Protein AF-A0A8S3ESJ5-F1 (afdb_monomer_lite)

Sequence (147 aa):
IVQEGLDVPTCSYVIRYEFVSDEIGTVQSRGRARAQNSSYYLITELDSTNHKREKNNKFREEEMDIAISKWQTIDKDQFQRAVEMKTKSLINEWEHALSLETQRKNTIQKIGKKDGSICCRKCNRELGELLWLKKRNTIYFINNAEF

Organism: NCBI:txid392030

Secondary structure (DSSP, 8-state):
--SSS-----BSEEEEES----HHHHHHHHTTB-STT-EEEEE--TTSHHHHHHHHHHHHHHHHHHHHHHHHHS-HHHHHHHHHHHHHHHHHHHHHHHHHHHHHHHHHHHHTTS--EEE-TTT--EEEEGGGEEEETTEEEE--TT-

pLDDT: mean 88.08, std 11.1, range [51.31, 98.12]

Foldseek 3Di:
DPQDDDDDPQDQEQEAEQDDDALVSVVSSVVSNRDVNRDYYYHDDPPDPRNVRVVVSVVVVVVVVVVVVVLVPDDPVVNVVVVVVVVVVVVVVVVVVVVVVVVVVVVVVVVLVDWDFDADPPPRDTPGTSVQWDDDDPDIDGNDPVD

Structure (mmCIF, N/CA/C/O backbone):
data_AF-A0A8S3ESJ5-F1
#
_entry.id   AF-A0A8S3ESJ5-F1
#
loop_
_atom_site.group_PDB
_atom_site.id
_atom_site.type_symbol
_atom_site.label_atom_id
_atom_site.label_alt_id
_atom_site.label_comp_id
_atom_site.label_asym_id
_atom_site.label_entity_id
_atom_site.label_seq_id
_atom_site.pdbx_PDB_ins_code
_atom_site.Cartn_x
_atom_site.Cartn_y
_atom_site.Cartn_z
_atom_site.occupancy
_atom_site.B_iso_or_equiv
_atom_site.auth_seq_id
_atom_site.auth_comp_id
_atom_site.auth_asym_id
_atom_site.auth_atom_id
_atom_site.pdbx_PDB_model_num
ATOM 1 N N . ILE A 1 1 ? -9.756 11.489 -9.746 1.00 55.00 1 ILE A N 1
ATOM 2 C CA . ILE A 1 1 ? -8.817 11.052 -8.685 1.00 55.00 1 ILE A CA 1
ATOM 3 C C . ILE A 1 1 ? -9.042 11.958 -7.483 1.00 55.00 1 ILE A C 1
ATOM 5 O O . ILE A 1 1 ? -8.806 13.150 -7.604 1.00 55.00 1 ILE A O 1
ATOM 9 N N . VAL A 1 2 ? -9.576 11.409 -6.387 1.00 60.97 2 VAL A N 1
ATOM 10 C CA . VAL A 1 2 ? -9.801 12.089 -5.090 1.00 60.97 2 VAL A CA 1
ATOM 11 C C . VAL A 1 2 ? -9.537 11.060 -3.978 1.00 60.97 2 VAL A C 1
ATOM 13 O O . VAL A 1 2 ? -10.396 10.768 -3.157 1.00 60.97 2 VAL A O 1
ATOM 16 N N . GLN A 1 3 ? -8.388 10.379 -4.027 1.00 51.31 3 GLN A N 1
ATOM 17 C CA . GLN A 1 3 ? -8.060 9.318 -3.060 1.00 51.31 3 GLN A CA 1
ATOM 18 C C . GLN A 1 3 ? -7.203 9.855 -1.917 1.00 51.31 3 GLN A C 1
ATOM 20 O O . GLN A 1 3 ? -7.548 9.639 -0.761 1.00 51.31 3 GLN A O 1
ATOM 25 N N . GLU A 1 4 ? -6.241 10.733 -2.202 1.00 56.88 4 GLU A N 1
ATOM 26 C CA . GLU A 1 4 ? -5.380 11.369 -1.198 1.00 56.88 4 GLU A CA 1
ATOM 27 C C . GLU A 1 4 ? -5.213 12.869 -1.483 1.00 56.88 4 GLU A C 1
ATOM 29 O O . GLU A 1 4 ? -5.353 13.308 -2.624 1.00 56.88 4 GLU A O 1
ATOM 34 N N . GLY A 1 5 ? -4.982 13.669 -0.438 1.00 58.09 5 GLY A N 1
ATOM 35 C CA . GLY A 1 5 ? -4.458 15.042 -0.537 1.00 58.09 5 GLY A CA 1
ATOM 36 C C . GLY A 1 5 ? -5.357 16.142 -1.122 1.00 58.09 5 GLY A C 1
ATOM 37 O O . GLY A 1 5 ? -5.050 17.311 -0.927 1.00 58.09 5 GLY A O 1
ATOM 38 N N . LEU A 1 6 ? -6.462 15.821 -1.804 1.00 64.38 6 LEU A N 1
ATOM 39 C CA . LEU A 1 6 ? -7.411 16.843 -2.260 1.00 64.38 6 LEU A CA 1
ATOM 40 C C . LEU A 1 6 ? -8.313 17.276 -1.098 1.00 64.38 6 LEU A C 1
ATOM 42 O O . LEU A 1 6 ? -9.053 16.441 -0.561 1.00 64.38 6 LEU A O 1
ATOM 46 N N . ASP A 1 7 ? -8.237 18.556 -0.730 1.00 61.56 7 ASP A N 1
ATOM 47 C CA . ASP A 1 7 ? -9.116 19.173 0.260 1.00 61.56 7 ASP A CA 1
ATOM 48 C C . ASP A 1 7 ? -10.519 19.311 -0.332 1.00 61.56 7 ASP A C 1
ATOM 50 O O . ASP A 1 7 ? -10.757 20.065 -1.277 1.00 61.56 7 ASP A O 1
ATOM 54 N N . VAL A 1 8 ? -11.436 18.496 0.176 1.00 65.31 8 VAL A N 1
ATOM 55 C CA . VAL A 1 8 ? -12.848 18.547 -0.187 1.00 65.31 8 VAL A CA 1
ATOM 56 C C . VAL A 1 8 ? -13.577 19.067 1.049 1.00 65.31 8 VAL A C 1
ATOM 58 O O . VAL A 1 8 ? -13.363 18.504 2.130 1.00 65.31 8 VAL A O 1
ATOM 61 N N . PRO A 1 9 ? -14.434 20.099 0.918 1.00 67.88 9 PRO A N 1
ATOM 62 C CA . PRO A 1 9 ? -15.293 20.559 2.005 1.00 67.88 9 PRO A CA 1
ATOM 63 C C . PRO A 1 9 ? -16.018 19.385 2.670 1.00 67.88 9 PRO A C 1
ATOM 65 O O . PRO A 1 9 ? -16.242 18.354 2.033 1.00 67.88 9 PRO A O 1
ATOM 68 N N . THR A 1 10 ? -16.379 19.531 3.946 1.00 72.50 10 THR A N 1
ATOM 69 C CA . THR A 1 10 ? -16.979 18.472 4.776 1.00 72.50 10 THR A CA 1
ATOM 70 C C . THR A 1 10 ? -18.065 17.690 4.025 1.00 72.50 10 THR A C 1
ATOM 72 O O . THR A 1 10 ? -19.196 18.142 3.857 1.00 72.50 10 THR A O 1
ATOM 75 N N . CYS A 1 11 ? -17.725 16.487 3.550 1.00 84.06 11 CYS A N 1
ATOM 76 C CA . CYS A 1 11 ? -18.672 15.669 2.802 1.00 84.06 11 CYS A CA 1
ATOM 77 C C . CYS A 1 11 ? -19.630 14.979 3.771 1.00 84.06 11 CYS A C 1
ATOM 79 O O . CYS A 1 11 ? -19.223 14.489 4.827 1.00 84.06 11 CYS A O 1
ATOM 81 N N . SER A 1 12 ? -20.903 14.914 3.383 1.00 87.44 12 SER A N 1
ATOM 82 C CA . SER A 1 12 ? -21.924 14.139 4.101 1.00 87.44 12 SER A CA 1
ATOM 83 C C . SER A 1 12 ? -22.011 12.695 3.608 1.00 87.44 12 SER A C 1
ATOM 85 O O . SER A 1 12 ? -22.472 11.829 4.338 1.00 87.44 12 SER A O 1
ATOM 87 N N . TYR A 1 13 ? -21.537 12.410 2.394 1.00 89.50 13 TYR A N 1
ATOM 88 C CA . TYR A 1 13 ? -21.618 11.080 1.799 1.00 89.50 13 TYR A CA 1
ATOM 89 C C . TYR A 1 13 ? -20.334 10.741 1.057 1.00 89.50 13 TYR A C 1
ATOM 91 O O . TYR A 1 13 ? -19.830 11.543 0.272 1.00 89.50 13 TYR A O 1
ATOM 99 N N . VAL A 1 14 ? -19.839 9.528 1.273 1.00 90.75 14 VAL A N 1
ATOM 100 C CA . VAL A 1 14 ? -18.786 8.916 0.464 1.00 90.75 14 VAL A CA 1
ATOM 101 C C . VAL A 1 14 ? -19.323 7.591 -0.050 1.00 90.75 14 VAL A C 1
ATOM 103 O O . VAL A 1 14 ? -19.696 6.727 0.737 1.00 90.75 14 VAL A O 1
ATOM 106 N N . ILE A 1 15 ? -19.373 7.430 -1.371 1.00 92.88 15 ILE A N 1
ATOM 107 C CA . ILE A 1 15 ? -19.857 6.209 -2.020 1.00 92.88 15 ILE A CA 1
ATOM 108 C C . ILE A 1 15 ? -18.739 5.667 -2.906 1.00 92.88 15 ILE A C 1
ATOM 110 O O . ILE A 1 15 ? -18.273 6.350 -3.818 1.00 92.88 15 ILE A O 1
ATOM 114 N N . ARG A 1 16 ? -18.308 4.433 -2.644 1.00 93.00 16 ARG A N 1
ATOM 115 C CA . ARG A 1 16 ? -17.393 3.670 -3.500 1.00 93.00 16 ARG A CA 1
ATOM 116 C C . ARG A 1 16 ? -18.204 2.662 -4.302 1.00 93.00 16 ARG A C 1
ATOM 118 O O . ARG A 1 16 ? -19.001 1.931 -3.724 1.00 93.00 16 ARG A O 1
ATOM 125 N N . TYR A 1 17 ? -17.983 2.603 -5.609 1.00 94.62 17 TYR A N 1
ATOM 126 C CA . TYR A 1 17 ? -18.654 1.662 -6.505 1.00 94.62 17 TYR A CA 1
ATOM 127 C C . TYR A 1 17 ? -17.627 0.707 -7.113 1.00 94.62 17 TYR A C 1
ATOM 129 O O . TYR A 1 17 ? -16.716 1.164 -7.801 1.00 94.62 17 TYR A O 1
ATOM 137 N N . GLU A 1 18 ? -17.739 -0.587 -6.805 1.00 94.19 18 GLU A N 1
ATOM 138 C CA . GLU A 1 18 ? -16.859 -1.667 -7.289 1.00 94.19 18 GLU A CA 1
ATOM 139 C C . GLU A 1 18 ? -15.349 -1.386 -7.183 1.00 94.19 18 GLU A C 1
ATOM 141 O O . GLU A 1 18 ? -14.533 -1.867 -7.972 1.00 94.19 18 GLU A O 1
ATOM 146 N N . PHE A 1 19 ? -14.950 -0.602 -6.181 1.00 92.75 19 PHE A N 1
ATOM 147 C CA . PHE A 1 19 ? -13.563 -0.201 -6.001 1.00 92.75 19 PHE A CA 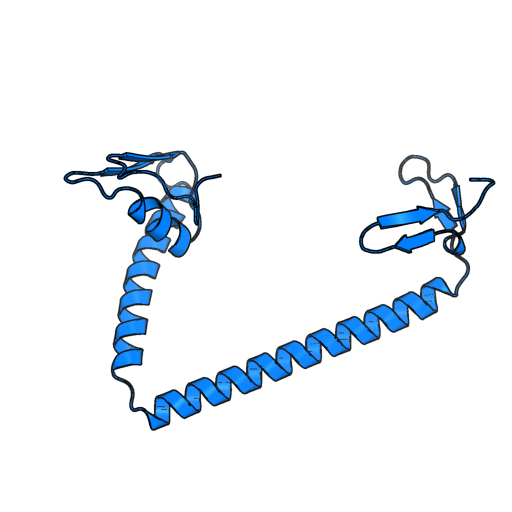1
ATOM 148 C C . PHE A 1 19 ? -13.126 -0.341 -4.549 1.00 92.75 19 PHE A C 1
ATOM 150 O O . PHE A 1 19 ? -13.546 0.439 -3.688 1.00 92.75 19 PHE A O 1
ATOM 157 N N . VAL A 1 20 ? -12.211 -1.283 -4.306 1.00 93.94 20 VAL A N 1
ATOM 158 C CA . VAL A 1 20 ? -11.574 -1.501 -3.005 1.00 93.94 20 VAL A CA 1
ATOM 159 C C . VAL A 1 20 ? -10.048 -1.511 -3.147 1.00 93.94 20 VAL A C 1
ATOM 161 O O . VAL A 1 20 ? -9.467 -2.309 -3.882 1.00 93.94 20 VAL A O 1
ATOM 164 N N . SER A 1 21 ? -9.406 -0.590 -2.434 1.00 92.12 21 SER A N 1
ATOM 165 C CA . SER A 1 21 ? -7.955 -0.417 -2.309 1.00 92.12 21 SER A CA 1
ATOM 166 C C . SER A 1 21 ? -7.417 -1.273 -1.150 1.00 92.12 21 SER A C 1
ATOM 168 O O . SER A 1 21 ? -7.970 -2.322 -0.830 1.00 92.12 21 SER A O 1
ATOM 170 N N . ASP A 1 22 ? -6.332 -0.863 -0.510 1.00 94.56 22 ASP A N 1
ATOM 171 C CA . ASP A 1 22 ? -5.904 -1.374 0.796 1.00 94.56 22 ASP A CA 1
ATOM 172 C C . ASP A 1 22 ? -6.671 -0.720 1.968 1.00 94.56 22 ASP A C 1
ATOM 174 O O . ASP A 1 22 ? -7.585 0.100 1.775 1.00 94.56 22 ASP A O 1
ATOM 178 N N . GLU A 1 23 ? -6.318 -1.124 3.189 1.00 94.38 23 GLU A N 1
ATOM 179 C CA . GLU A 1 23 ? -6.848 -0.586 4.441 1.00 94.38 23 GLU A CA 1
ATOM 180 C C . GLU A 1 23 ? -6.597 0.920 4.585 1.00 94.38 23 GLU A C 1
ATOM 182 O O . GLU A 1 23 ? -7.514 1.652 4.959 1.00 94.38 23 GLU A O 1
ATOM 187 N N . ILE A 1 24 ? -5.427 1.412 4.161 1.00 93.56 24 ILE A N 1
ATOM 188 C CA . ILE A 1 24 ? -5.083 2.840 4.198 1.00 93.56 24 ILE A CA 1
ATOM 189 C C . ILE A 1 24 ? -6.051 3.637 3.323 1.00 93.56 24 ILE A C 1
ATOM 191 O O . ILE A 1 24 ? -6.705 4.565 3.800 1.00 93.56 24 ILE A O 1
ATOM 195 N N . GLY A 1 25 ? -6.220 3.248 2.058 1.00 91.06 25 GLY A N 1
ATOM 196 C CA . GLY A 1 25 ? -7.135 3.929 1.145 1.00 91.06 25 GLY A CA 1
ATOM 197 C C . GLY A 1 25 ? -8.598 3.848 1.596 1.00 91.06 25 GLY A C 1
ATOM 198 O O . GLY A 1 25 ? -9.390 4.748 1.302 1.00 91.06 25 GLY A O 1
ATOM 199 N N . THR A 1 26 ? -8.960 2.811 2.354 1.00 90.75 26 THR A N 1
ATOM 200 C CA . THR A 1 26 ? -10.293 2.654 2.957 1.00 90.75 26 THR A CA 1
ATOM 201 C C . THR A 1 26 ? -10.513 3.663 4.084 1.00 90.75 26 THR A C 1
ATOM 203 O O . THR A 1 26 ? -11.497 4.409 4.044 1.00 90.75 26 THR A O 1
ATOM 206 N N . VAL A 1 27 ? -9.563 3.775 5.018 1.00 91.00 27 VAL A N 1
ATOM 207 C CA . VAL A 1 27 ? -9.581 4.776 6.099 1.00 91.00 27 VAL A CA 1
ATOM 208 C C . VAL A 1 27 ? -9.587 6.197 5.532 1.00 91.00 27 VAL A C 1
ATOM 210 O O . VAL A 1 27 ? -10.417 7.012 5.931 1.00 91.00 27 VAL A O 1
ATOM 213 N N . GLN A 1 28 ? -8.730 6.491 4.549 1.00 88.94 28 GLN A N 1
ATOM 214 C CA . GLN A 1 28 ? -8.653 7.813 3.915 1.00 88.94 28 GLN A CA 1
ATOM 215 C C . GLN A 1 28 ? -9.951 8.190 3.196 1.00 88.94 28 GLN A C 1
ATOM 217 O O . GLN A 1 28 ? -10.436 9.313 3.335 1.00 88.94 28 GLN A O 1
ATOM 222 N N . SER A 1 29 ? -10.552 7.249 2.459 1.00 88.56 29 SER A N 1
ATOM 223 C CA . SER A 1 29 ? -11.835 7.476 1.783 1.00 88.56 29 SER A CA 1
ATOM 224 C C . SER A 1 29 ? -12.940 7.775 2.793 1.00 88.56 29 SER A C 1
ATOM 226 O O . SER A 1 29 ? -13.684 8.741 2.624 1.00 88.56 29 SER A O 1
ATOM 228 N N . ARG A 1 30 ? -13.017 6.993 3.875 1.00 89.06 30 ARG A N 1
ATOM 229 C CA . ARG A 1 30 ? -13.974 7.212 4.964 1.00 89.06 30 ARG A CA 1
ATOM 230 C C . ARG A 1 30 ? -13.738 8.550 5.668 1.00 89.06 30 ARG A C 1
ATOM 232 O O . ARG A 1 30 ? -14.695 9.271 5.919 1.00 89.06 30 ARG A O 1
ATOM 239 N N . GLY A 1 31 ? -12.483 8.946 5.874 1.00 88.19 31 GLY A N 1
ATOM 240 C CA . GLY A 1 31 ? -12.088 10.222 6.482 1.00 88.19 31 GLY A CA 1
ATOM 241 C C . GLY A 1 31 ? -12.463 11.480 5.687 1.00 88.19 31 GLY A C 1
ATOM 242 O O . GLY A 1 31 ? -12.252 12.590 6.181 1.00 88.19 31 GLY A O 1
ATOM 243 N N . ARG A 1 32 ? -13.023 11.345 4.475 1.00 85.00 32 ARG A N 1
ATOM 244 C CA . ARG A 1 32 ?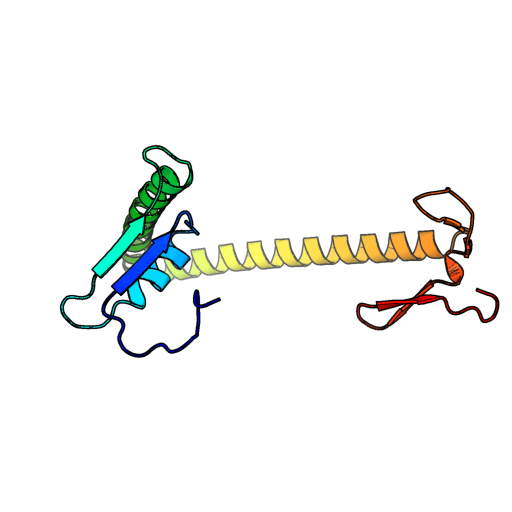 -13.626 12.455 3.712 1.00 85.00 32 ARG A CA 1
ATOM 245 C C . ARG A 1 32 ? -15.054 12.769 4.167 1.00 85.00 32 ARG A C 1
ATOM 247 O O . ARG A 1 32 ? -15.478 13.920 4.075 1.00 85.00 32 ARG A O 1
ATOM 254 N N . ALA A 1 33 ? -15.773 11.777 4.694 1.00 86.69 33 ALA A N 1
ATOM 255 C CA . ALA A 1 33 ? -17.087 11.937 5.309 1.00 86.69 33 ALA A CA 1
ATOM 256 C C . ALA A 1 33 ? -16.922 12.574 6.705 1.00 86.69 33 ALA A C 1
ATOM 258 O O . ALA A 1 33 ? -16.815 11.877 7.708 1.00 86.69 33 ALA A O 1
ATOM 259 N N . ARG A 1 34 ? -16.796 13.908 6.761 1.00 83.94 34 ARG A N 1
ATOM 260 C CA . ARG A 1 34 ? -16.516 14.665 8.004 1.00 83.94 34 ARG A CA 1
ATOM 261 C C . ARG A 1 34 ? -17.709 15.453 8.534 1.00 83.94 34 ARG A C 1
ATOM 263 O O . ARG A 1 34 ? -17.642 15.964 9.648 1.00 83.94 34 ARG A O 1
ATOM 270 N N . ALA A 1 35 ? -18.771 15.612 7.742 1.00 87.06 35 ALA A N 1
ATOM 271 C CA . ALA A 1 35 ? -19.967 16.299 8.217 1.00 87.06 35 ALA A CA 1
ATOM 272 C C . ALA A 1 35 ? -20.644 15.492 9.341 1.00 87.06 35 ALA A C 1
ATOM 274 O O . ALA A 1 35 ? -20.525 14.264 9.404 1.00 87.06 35 ALA A O 1
ATOM 275 N N . GLN A 1 36 ? -21.370 16.177 10.226 1.00 86.12 36 GLN A N 1
ATOM 276 C CA . GLN A 1 36 ? -22.204 15.506 11.222 1.00 86.12 36 GLN A CA 1
ATOM 277 C C . GLN A 1 36 ? -23.238 14.623 10.507 1.00 86.12 36 GLN A C 1
ATOM 279 O O . GLN A 1 36 ? -23.813 15.037 9.503 1.00 86.12 36 GLN A O 1
ATOM 284 N N . ASN A 1 37 ? -23.460 13.407 11.016 1.00 87.38 37 ASN A N 1
ATOM 285 C CA . ASN A 1 37 ? -24.318 12.389 10.391 1.00 87.38 37 ASN A CA 1
ATOM 286 C C . ASN A 1 37 ? -23.880 11.983 8.973 1.00 87.38 37 ASN A C 1
ATOM 288 O O . ASN A 1 37 ? -24.702 11.569 8.154 1.00 87.38 37 ASN A O 1
ATOM 292 N N . SER A 1 38 ? -22.587 12.102 8.669 1.00 90.88 38 SER A N 1
ATOM 293 C CA . SER A 1 38 ? -22.063 11.632 7.396 1.00 90.88 38 SER A CA 1
ATOM 294 C C . SER A 1 38 ? -22.070 10.104 7.294 1.00 90.88 38 SER A C 1
ATOM 296 O O . SER A 1 38 ? -22.048 9.387 8.294 1.00 90.88 38 SER A O 1
ATOM 298 N N . SER A 1 39 ? -22.139 9.598 6.064 1.00 92.12 39 SER A N 1
ATOM 299 C CA . SER A 1 39 ? -22.232 8.168 5.770 1.00 92.12 39 SER A CA 1
ATOM 300 C C . SER A 1 39 ? -21.194 7.732 4.738 1.00 92.12 39 SER A C 1
ATOM 302 O O . SER A 1 39 ? -20.864 8.464 3.802 1.00 92.12 39 SER A O 1
ATOM 304 N N . TYR A 1 40 ? -20.699 6.506 4.897 1.00 92.38 40 TYR A N 1
ATOM 305 C CA . TYR A 1 40 ? -19.756 5.858 3.989 1.00 92.38 40 TYR A CA 1
ATOM 306 C C . TYR A 1 40 ? -20.363 4.549 3.482 1.00 92.38 40 TYR A C 1
ATOM 308 O O . TYR A 1 40 ? -20.740 3.687 4.277 1.00 92.38 40 TYR A O 1
ATOM 316 N N . TYR A 1 41 ? -20.439 4.400 2.162 1.00 94.25 41 TYR A N 1
ATOM 317 C CA . TYR A 1 41 ? -21.026 3.242 1.499 1.00 94.25 41 TYR A CA 1
ATOM 318 C C . TYR A 1 41 ? -20.041 2.618 0.514 1.00 94.25 41 TYR A C 1
ATOM 320 O O . TYR A 1 41 ? -19.379 3.314 -0.259 1.00 94.25 41 TYR A O 1
ATOM 328 N N . LEU A 1 42 ? -20.008 1.289 0.500 1.00 95.12 42 LEU A N 1
ATOM 329 C CA . LEU A 1 42 ? -19.424 0.496 -0.571 1.00 95.12 42 LEU A CA 1
ATOM 330 C C . LEU A 1 42 ? -20.558 -0.245 -1.275 1.00 95.12 42 LEU A C 1
ATOM 332 O O . LEU A 1 42 ? -21.262 -1.038 -0.656 1.00 95.12 42 LEU A O 1
ATOM 336 N N . ILE A 1 43 ? -20.710 0.009 -2.568 1.00 97.00 43 ILE A N 1
ATOM 337 C CA . ILE A 1 43 ? -21.603 -0.730 -3.451 1.00 97.00 43 ILE A CA 1
ATOM 338 C C . ILE A 1 43 ? -20.732 -1.725 -4.209 1.00 97.00 43 ILE A C 1
ATOM 340 O O . ILE A 1 43 ? -19.885 -1.329 -5.013 1.00 97.00 43 ILE A O 1
ATOM 344 N N . THR A 1 44 ? -20.906 -3.008 -3.910 1.00 96.81 44 THR A N 1
ATOM 345 C CA . THR A 1 44 ? -20.225 -4.101 -4.603 1.00 96.81 44 THR A CA 1
ATOM 346 C C . THR A 1 44 ? -21.075 -5.366 -4.582 1.00 96.81 44 THR A C 1
ATOM 348 O O . THR A 1 44 ? -21.934 -5.523 -3.710 1.00 96.81 44 THR A O 1
ATOM 351 N N . GLU A 1 45 ? -20.835 -6.267 -5.527 1.00 97.50 45 GLU A N 1
ATOM 352 C CA . GLU A 1 45 ? -21.433 -7.595 -5.552 1.00 97.50 45 GLU A CA 1
ATOM 353 C C . GLU A 1 45 ? -21.060 -8.413 -4.301 1.00 97.50 45 GLU A C 1
ATOM 355 O O . GLU A 1 45 ? -19.918 -8.402 -3.824 1.00 97.50 45 GLU A O 1
ATOM 360 N N . LEU A 1 46 ? -22.045 -9.142 -3.768 1.00 96.06 46 LEU A N 1
ATOM 361 C CA . LEU A 1 46 ? -21.852 -10.037 -2.633 1.00 96.06 46 LEU A CA 1
ATOM 362 C C . LEU A 1 46 ? -20.836 -11.136 -2.991 1.00 96.06 46 LEU A C 1
ATOM 364 O O . LEU A 1 46 ? -20.795 -11.646 -4.100 1.00 96.06 46 LEU A O 1
ATOM 368 N N . ASP A 1 47 ? -19.984 -11.481 -2.031 1.00 96.25 47 ASP A N 1
ATOM 369 C CA . ASP A 1 47 ? -18.867 -12.439 -2.152 1.00 96.25 47 ASP A CA 1
ATOM 370 C C . ASP A 1 47 ? -17.837 -12.209 -3.273 1.00 96.25 47 ASP A C 1
ATOM 372 O O . ASP A 1 47 ? -16.924 -13.031 -3.459 1.00 96.25 47 ASP A O 1
ATOM 376 N N . SER A 1 48 ? -17.892 -11.046 -3.924 1.00 97.00 48 SER A N 1
ATOM 377 C CA . SER A 1 48 ? -16.876 -10.590 -4.865 1.00 97.00 48 SER A CA 1
ATOM 378 C C . SER A 1 48 ? -15.502 -10.424 -4.205 1.00 97.00 48 SER A C 1
ATOM 380 O O . SER A 1 48 ? -15.345 -10.357 -2.976 1.00 97.00 48 SER A O 1
ATOM 382 N N . THR A 1 49 ? -14.470 -10.309 -5.041 1.00 96.69 49 THR A N 1
ATOM 383 C CA . THR A 1 49 ? -13.111 -9.972 -4.595 1.00 96.69 49 THR A CA 1
ATOM 384 C C . THR A 1 49 ? -13.095 -8.667 -3.800 1.00 96.69 49 THR A C 1
ATOM 386 O O . THR A 1 49 ? -12.434 -8.591 -2.767 1.00 96.69 49 THR A O 1
ATOM 389 N N . ASN A 1 50 ? -13.857 -7.664 -4.240 1.00 96.75 50 ASN A N 1
ATOM 390 C CA . ASN A 1 50 ? -13.971 -6.367 -3.578 1.00 96.75 50 ASN A CA 1
ATOM 391 C C . ASN A 1 50 ? -14.648 -6.488 -2.207 1.00 96.75 50 ASN A C 1
ATOM 393 O O . ASN A 1 50 ? -14.127 -5.967 -1.223 1.00 96.75 50 ASN A O 1
ATOM 397 N N . HIS A 1 51 ? -15.746 -7.239 -2.107 1.00 96.12 51 HIS A N 1
ATOM 398 C CA . HIS A 1 51 ? -16.420 -7.490 -0.833 1.00 96.12 51 HIS A CA 1
ATOM 399 C C . HIS A 1 51 ? -15.497 -8.173 0.189 1.00 96.12 51 HIS A C 1
ATOM 401 O O . HIS A 1 51 ? -15.390 -7.729 1.335 1.00 96.12 51 HIS A O 1
ATOM 407 N N . LYS A 1 52 ? -14.782 -9.226 -0.229 1.00 97.25 52 LYS A N 1
ATOM 408 C CA . LYS A 1 52 ? -13.805 -9.928 0.622 1.00 97.25 52 LYS A CA 1
ATOM 409 C C . LYS A 1 52 ? -12.647 -9.015 1.019 1.00 97.25 52 LYS A C 1
ATOM 411 O O . LYS A 1 52 ? -12.209 -9.036 2.167 1.00 97.25 52 LYS A O 1
ATOM 416 N N . ARG A 1 53 ? -12.173 -8.185 0.089 1.00 97.00 53 ARG A N 1
ATOM 417 C CA . ARG A 1 53 ? -11.095 -7.228 0.338 1.00 97.00 53 ARG A CA 1
ATOM 418 C C . ARG A 1 53 ? -11.502 -6.157 1.347 1.00 97.00 53 ARG A C 1
ATOM 420 O O . ARG A 1 53 ? -10.723 -5.898 2.250 1.00 97.00 53 ARG A O 1
ATOM 427 N N . GLU A 1 54 ? -12.714 -5.606 1.270 1.00 96.12 54 GLU A N 1
ATOM 428 C CA . GLU A 1 54 ? -13.188 -4.611 2.248 1.00 96.12 54 GLU A CA 1
ATOM 429 C C . GLU A 1 54 ? -13.314 -5.221 3.650 1.00 96.12 54 GLU A C 1
ATOM 431 O O . GLU A 1 54 ? -12.931 -4.593 4.635 1.00 96.12 54 GLU A O 1
ATOM 436 N N . LYS A 1 55 ? -13.787 -6.472 3.753 1.00 95.94 55 LYS A N 1
ATOM 437 C CA . LYS A 1 55 ? -13.794 -7.210 5.028 1.00 95.94 55 LYS A CA 1
ATOM 438 C C . LYS A 1 55 ? -12.383 -7.374 5.595 1.00 95.94 55 LYS A C 1
ATOM 440 O O . LYS A 1 55 ? -12.158 -7.075 6.763 1.00 95.94 55 LYS A O 1
ATOM 445 N N . ASN A 1 56 ? -11.430 -7.788 4.761 1.00 97.38 56 ASN A N 1
ATOM 446 C CA . ASN A 1 56 ? -10.035 -7.936 5.175 1.00 97.38 56 ASN A CA 1
ATOM 447 C C . ASN A 1 56 ? -9.397 -6.595 5.557 1.00 97.38 56 ASN A C 1
ATOM 449 O O . ASN A 1 56 ? -8.616 -6.546 6.499 1.00 97.38 56 ASN A O 1
ATOM 453 N N . ASN A 1 57 ? -9.733 -5.512 4.857 1.00 96.81 57 ASN A N 1
ATOM 454 C CA . ASN A 1 57 ? -9.234 -4.175 5.164 1.00 96.81 57 ASN A CA 1
ATOM 455 C C . ASN A 1 57 ? -9.697 -3.709 6.551 1.00 96.81 57 ASN A C 1
ATOM 457 O O . ASN A 1 57 ? -8.884 -3.178 7.296 1.00 96.81 57 ASN A O 1
ATOM 461 N N . LYS A 1 58 ? -10.959 -3.961 6.926 1.00 94.56 58 LYS A N 1
ATOM 462 C CA . LYS A 1 58 ? -11.461 -3.663 8.281 1.00 94.56 58 LYS A CA 1
ATOM 463 C C . LYS A 1 58 ? -10.705 -4.440 9.358 1.00 94.56 58 LYS A C 1
ATOM 465 O O . LYS A 1 58 ? -10.288 -3.856 10.344 1.00 94.56 58 LYS A O 1
ATOM 470 N N . PHE A 1 59 ? -10.459 -5.730 9.129 1.00 96.88 59 PHE A N 1
ATOM 471 C CA . PHE A 1 59 ? -9.657 -6.537 10.052 1.00 96.88 59 PHE A CA 1
ATOM 472 C C . PHE A 1 59 ? -8.214 -6.017 10.179 1.00 96.88 59 PHE A C 1
ATOM 474 O O . PHE A 1 59 ? -7.664 -5.940 11.270 1.00 96.88 59 PHE A O 1
ATOM 481 N N . ARG A 1 60 ? -7.592 -5.614 9.065 1.00 97.12 60 ARG A N 1
ATOM 482 C CA . ARG A 1 60 ? -6.243 -5.025 9.074 1.00 97.12 60 ARG A CA 1
ATOM 483 C C . ARG A 1 60 ? -6.186 -3.674 9.775 1.00 97.12 60 ARG A C 1
ATOM 485 O O . ARG A 1 60 ? -5.165 -3.369 10.376 1.00 97.12 60 ARG A O 1
ATOM 492 N N . GLU A 1 61 ? -7.251 -2.882 9.685 1.00 95.75 61 GLU A N 1
ATOM 493 C CA . GLU A 1 61 ? -7.385 -1.628 10.427 1.00 95.75 61 GLU A CA 1
ATOM 494 C C . GLU A 1 61 ? -7.345 -1.890 11.943 1.00 95.75 61 GLU A C 1
ATOM 496 O O . GLU A 1 61 ? -6.544 -1.281 12.645 1.00 95.75 61 GLU A O 1
ATOM 501 N N . GLU A 1 62 ? -8.108 -2.873 12.429 1.00 95.75 62 GLU A N 1
ATOM 502 C CA . GLU A 1 62 ? -8.103 -3.278 13.844 1.00 95.75 62 GLU A CA 1
ATOM 503 C C . GLU A 1 62 ? -6.728 -3.812 14.292 1.00 95.75 62 GLU A C 1
ATOM 505 O O . GLU A 1 62 ? -6.199 -3.416 15.333 1.00 95.75 62 GLU A O 1
ATOM 510 N N . GLU A 1 63 ? -6.101 -4.675 13.487 1.00 97.31 63 GLU A N 1
ATOM 511 C CA . GLU A 1 63 ? -4.758 -5.197 13.771 1.00 97.31 63 GLU A CA 1
ATOM 512 C C . GLU A 1 63 ? -3.690 -4.092 13.777 1.00 97.31 63 GLU A C 1
ATOM 514 O O . GLU A 1 63 ? -2.737 -4.156 14.559 1.00 97.31 63 GLU A O 1
ATOM 519 N N . MET A 1 64 ? -3.842 -3.065 12.934 1.00 95.88 64 MET A N 1
ATOM 520 C CA . MET A 1 64 ? -2.958 -1.900 12.915 1.00 95.88 64 MET A CA 1
ATOM 521 C C . MET A 1 64 ? -3.045 -1.129 14.237 1.00 95.88 64 MET A C 1
ATOM 523 O O . MET A 1 64 ? -2.004 -0.823 14.822 1.00 95.88 64 MET A O 1
ATOM 527 N N . ASP A 1 65 ? -4.252 -0.879 14.748 1.00 95.69 65 ASP A N 1
ATOM 528 C CA . ASP A 1 65 ? -4.456 -0.203 16.035 1.00 95.69 65 ASP A CA 1
ATOM 529 C C . ASP A 1 65 ? -3.867 -1.008 17.204 1.00 95.69 65 ASP A C 1
ATOM 531 O O . ASP A 1 65 ? -3.189 -0.460 18.084 1.00 95.69 65 ASP A O 1
ATOM 535 N N . ILE A 1 66 ? -4.048 -2.333 17.188 1.00 96.88 66 ILE A N 1
ATOM 536 C CA . ILE A 1 66 ? -3.435 -3.247 18.161 1.00 96.88 66 ILE A CA 1
ATOM 537 C C . ILE A 1 66 ? -1.907 -3.186 18.073 1.00 96.88 66 ILE A C 1
ATOM 539 O O . ILE A 1 66 ? -1.227 -3.125 19.102 1.00 96.88 66 ILE A O 1
ATOM 543 N N . ALA A 1 67 ? -1.343 -3.216 16.864 1.00 95.88 67 ALA A N 1
ATOM 544 C CA . ALA A 1 67 ? 0.097 -3.152 16.665 1.00 95.88 67 ALA A CA 1
ATOM 545 C C . ALA A 1 67 ? 0.667 -1.829 17.193 1.00 95.88 67 ALA A C 1
ATOM 547 O O . ALA A 1 67 ? 1.626 -1.857 17.965 1.00 95.88 67 ALA A O 1
ATOM 548 N N . ILE A 1 68 ? 0.057 -0.691 16.849 1.00 95.56 68 ILE A N 1
ATOM 549 C CA . ILE A 1 68 ? 0.474 0.632 17.339 1.00 95.56 68 ILE A CA 1
ATOM 550 C C . ILE A 1 68 ? 0.436 0.666 18.867 1.00 95.56 68 ILE A C 1
ATOM 552 O O . ILE A 1 68 ? 1.423 1.057 19.491 1.00 95.56 68 ILE A O 1
ATOM 556 N N . SER A 1 69 ? -0.651 0.181 19.469 1.00 96.19 69 SER A N 1
ATOM 557 C CA . SER A 1 69 ? -0.806 0.148 20.926 1.00 96.19 69 SER A CA 1
ATOM 558 C C . SER A 1 69 ? 0.295 -0.682 21.591 1.00 96.19 69 SER A C 1
ATOM 560 O O . SER A 1 69 ? 0.920 -0.236 22.550 1.00 96.19 69 SER A O 1
ATOM 562 N N . LYS A 1 70 ? 0.612 -1.864 21.047 1.00 95.19 70 LYS A N 1
ATOM 563 C CA . LYS A 1 70 ? 1.721 -2.698 21.540 1.00 95.19 70 LYS A CA 1
ATOM 564 C C . LYS A 1 70 ? 3.056 -1.961 21.458 1.00 95.19 70 LYS A C 1
ATOM 566 O O . LYS A 1 70 ? 3.799 -1.934 22.438 1.00 95.19 70 LYS A O 1
ATOM 571 N N . TRP A 1 71 ? 3.352 -1.331 20.324 1.00 93.12 71 TRP A N 1
ATOM 572 C CA . TRP A 1 71 ? 4.606 -0.604 20.125 1.00 93.12 71 TRP A CA 1
ATOM 573 C C . TRP A 1 71 ? 4.747 0.620 21.036 1.00 93.12 71 TRP A C 1
ATOM 575 O O . TRP A 1 71 ? 5.859 0.921 21.458 1.00 93.12 71 TRP A O 1
ATOM 585 N N . GLN A 1 72 ? 3.643 1.274 21.406 1.00 92.19 72 GLN A N 1
ATOM 586 C CA . GLN A 1 72 ? 3.640 2.366 22.388 1.00 92.19 72 GLN A CA 1
ATOM 587 C C . GLN A 1 72 ? 3.942 1.902 23.823 1.00 92.19 72 GLN A C 1
ATOM 589 O O . GLN A 1 72 ? 4.331 2.719 24.653 1.00 92.19 72 GLN A O 1
ATOM 594 N N . THR A 1 73 ? 3.775 0.609 24.118 1.00 94.19 73 THR A N 1
ATOM 595 C CA . THR A 1 73 ? 4.007 0.025 25.455 1.00 94.19 73 THR A CA 1
ATOM 596 C C . THR A 1 73 ? 5.359 -0.674 25.615 1.00 94.19 73 THR A C 1
ATOM 598 O O . THR A 1 73 ? 5.710 -1.074 26.723 1.00 94.19 73 THR A O 1
ATOM 601 N N . ILE A 1 74 ? 6.119 -0.846 24.529 1.00 94.88 74 ILE A N 1
ATOM 602 C CA . ILE A 1 74 ? 7.445 -1.473 24.567 1.00 94.88 74 ILE A CA 1
ATOM 603 C C . ILE A 1 74 ? 8.456 -0.550 25.261 1.00 94.88 74 ILE A C 1
ATOM 605 O O . ILE A 1 74 ? 8.413 0.671 25.118 1.00 94.88 74 ILE A O 1
ATOM 609 N N . ASP A 1 75 ? 9.400 -1.155 25.986 1.00 96.50 75 ASP A N 1
ATOM 610 C CA . ASP A 1 75 ? 10.518 -0.439 26.596 1.00 96.50 75 ASP A CA 1
ATOM 611 C C . ASP A 1 75 ? 11.359 0.314 25.550 1.00 96.50 75 ASP A C 1
ATOM 613 O O . ASP A 1 75 ? 11.640 -0.188 24.457 1.00 96.50 75 ASP A O 1
ATOM 617 N N . LYS A 1 76 ? 11.812 1.517 25.909 1.00 94.75 76 LYS A N 1
ATOM 618 C CA . LYS A 1 76 ? 12.501 2.425 24.989 1.00 94.75 76 LYS A CA 1
ATOM 619 C C . LYS A 1 76 ? 13.784 1.821 24.415 1.00 94.75 76 LYS A C 1
ATOM 621 O O . LYS A 1 76 ? 14.046 1.994 23.223 1.00 94.75 76 LYS A O 1
ATOM 626 N N . ASP A 1 77 ? 14.561 1.091 25.212 1.00 96.19 77 ASP A N 1
ATOM 627 C CA . ASP A 1 77 ? 15.812 0.497 24.734 1.00 96.19 77 ASP A CA 1
ATOM 628 C C . ASP A 1 77 ? 15.533 -0.678 23.795 1.00 96.19 77 ASP A C 1
ATOM 630 O O . ASP A 1 77 ? 16.223 -0.868 22.789 1.00 96.19 77 ASP A O 1
ATOM 634 N N . GLN A 1 78 ? 14.497 -1.468 24.086 1.00 95.88 78 GLN A N 1
ATOM 635 C CA . GLN A 1 78 ? 14.048 -2.527 23.185 1.00 95.88 78 GLN A CA 1
ATOM 636 C C . GLN A 1 78 ? 13.521 -1.962 21.861 1.00 95.88 78 GLN A C 1
ATOM 638 O O . GLN A 1 78 ? 13.872 -2.487 20.799 1.00 95.88 78 GLN A O 1
ATOM 643 N N . PHE A 1 79 ? 12.730 -0.888 21.915 1.00 94.88 79 PHE A N 1
ATOM 644 C CA . PHE A 1 79 ? 12.237 -0.179 20.738 1.00 94.88 79 PHE A CA 1
ATOM 645 C C . PHE A 1 79 ? 13.394 0.295 19.857 1.00 94.88 79 PHE A C 1
ATOM 647 O O . PHE A 1 79 ? 13.454 -0.028 18.669 1.00 94.88 79 PHE A O 1
ATOM 654 N N . GLN A 1 80 ? 14.353 0.999 20.462 1.00 96.06 80 GLN A N 1
ATOM 655 C CA . GLN A 1 80 ? 15.512 1.550 19.771 1.00 96.06 80 GLN A CA 1
ATOM 656 C C . GLN A 1 80 ? 16.320 0.453 19.066 1.00 96.06 80 GLN A C 1
ATOM 658 O O . GLN A 1 80 ? 16.615 0.570 17.875 1.00 96.06 80 GLN A O 1
ATOM 663 N N . ARG A 1 81 ? 16.601 -0.664 19.754 1.00 96.81 81 ARG A N 1
ATOM 664 C CA . ARG A 1 81 ? 17.302 -1.812 19.153 1.00 96.81 81 ARG A CA 1
ATOM 665 C C . ARG A 1 81 ? 16.553 -2.390 17.951 1.00 96.81 81 ARG A C 1
ATOM 667 O O . ARG A 1 81 ? 17.181 -2.728 16.947 1.00 96.81 81 ARG A O 1
ATOM 674 N N . ALA A 1 82 ? 15.228 -2.511 18.038 1.00 95.50 82 ALA A N 1
ATOM 675 C CA . ALA A 1 82 ? 14.416 -3.032 16.941 1.00 95.50 82 ALA A CA 1
ATOM 676 C C . ALA A 1 82 ? 14.445 -2.102 15.714 1.00 95.50 82 ALA A C 1
ATOM 678 O O . ALA A 1 82 ? 14.628 -2.572 14.586 1.00 95.50 82 ALA A O 1
ATOM 679 N N . VAL A 1 83 ? 14.336 -0.787 15.931 1.00 96.06 83 VAL A N 1
ATOM 680 C CA . VAL A 1 83 ? 14.424 0.226 14.867 1.00 96.06 83 VAL A CA 1
ATOM 681 C C . VAL A 1 83 ? 15.801 0.215 14.209 1.00 96.06 83 VAL A C 1
ATOM 683 O O . VAL A 1 83 ? 15.894 0.192 12.980 1.00 96.06 83 VAL A O 1
ATOM 686 N N . GLU A 1 84 ? 16.878 0.176 14.993 1.00 97.56 84 GLU A N 1
ATOM 687 C CA . GLU A 1 84 ? 18.247 0.133 14.468 1.00 97.56 84 GLU A CA 1
ATOM 688 C C . GLU A 1 84 ? 18.501 -1.120 13.632 1.00 97.56 84 GLU A C 1
ATOM 690 O O . GLU A 1 84 ? 19.068 -1.038 12.540 1.00 97.56 84 GLU A O 1
ATOM 695 N N . MET A 1 85 ? 18.048 -2.281 14.111 1.00 97.56 85 MET A N 1
ATOM 696 C CA . MET A 1 85 ? 18.164 -3.541 13.382 1.00 97.56 85 MET A CA 1
ATOM 697 C C . MET A 1 85 ? 17.425 -3.477 12.043 1.00 97.56 85 MET A C 1
ATOM 699 O O . MET A 1 85 ? 17.996 -3.827 11.006 1.00 97.56 85 MET A O 1
ATOM 703 N N . LYS A 1 86 ? 16.178 -2.987 12.041 1.00 97.38 86 LYS A N 1
ATOM 704 C CA . LYS A 1 86 ? 15.391 -2.875 10.809 1.00 97.38 86 LYS A CA 1
ATOM 705 C C . LYS A 1 86 ? 16.008 -1.874 9.835 1.00 97.38 86 LYS A C 1
ATOM 707 O O . LYS A 1 86 ? 16.084 -2.165 8.645 1.00 97.38 86 LYS A O 1
ATOM 712 N N . THR A 1 87 ? 16.499 -0.744 10.337 1.00 97.62 87 THR A N 1
ATOM 713 C CA . THR A 1 87 ? 17.164 0.288 9.531 1.00 97.62 87 THR A CA 1
ATOM 714 C C . THR A 1 87 ? 18.411 -0.265 8.844 1.00 97.62 87 THR A C 1
ATOM 716 O O . THR A 1 87 ? 18.561 -0.103 7.637 1.00 97.62 87 THR A O 1
ATOM 719 N N . LYS A 1 88 ? 19.266 -0.994 9.575 1.00 98.12 88 LYS A N 1
ATOM 720 C CA . LYS A 1 88 ? 20.454 -1.646 8.998 1.00 98.12 88 LYS A CA 1
ATOM 721 C C . LYS A 1 88 ? 20.088 -2.647 7.899 1.00 98.12 88 LYS A C 1
ATOM 723 O O . LYS A 1 88 ? 20.720 -2.638 6.849 1.00 98.12 88 LYS A O 1
ATOM 728 N N . SER A 1 89 ? 19.053 -3.469 8.107 1.00 97.94 89 SER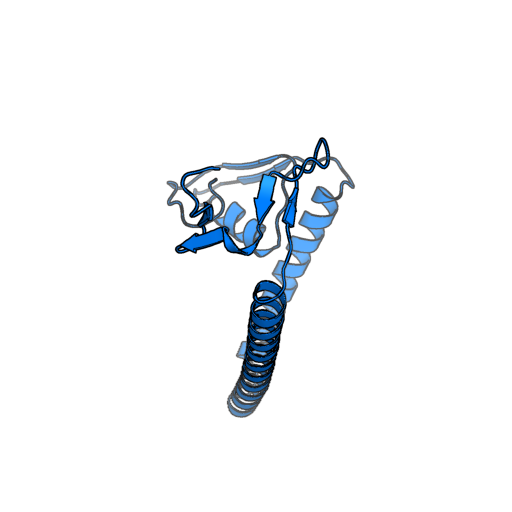 A N 1
ATOM 729 C CA . SER A 1 89 ? 18.566 -4.403 7.075 1.00 97.94 89 SER A CA 1
ATOM 730 C C . SER A 1 89 ? 18.139 -3.668 5.805 1.00 97.94 89 SER A C 1
ATOM 732 O O . SER A 1 89 ? 18.574 -4.026 4.715 1.00 97.94 89 SER A O 1
ATOM 734 N N . LEU A 1 90 ? 17.338 -2.607 5.948 1.00 97.69 90 LEU A N 1
ATOM 735 C CA . LEU A 1 90 ? 16.828 -1.834 4.814 1.00 97.69 90 LEU A CA 1
ATOM 736 C C . LEU A 1 90 ? 17.948 -1.135 4.032 1.00 97.69 90 LEU A C 1
ATOM 738 O O . LEU A 1 90 ? 17.906 -1.110 2.804 1.00 97.69 90 LEU A O 1
ATOM 742 N N . ILE A 1 91 ? 18.959 -0.603 4.726 1.00 97.38 91 ILE A N 1
ATOM 743 C CA . ILE A 1 91 ? 20.138 -0.005 4.083 1.00 97.38 91 ILE A CA 1
ATOM 744 C C . ILE A 1 91 ? 20.893 -1.066 3.279 1.00 97.38 91 ILE A C 1
ATOM 746 O O . ILE A 1 91 ? 21.157 -0.851 2.100 1.00 97.38 91 ILE A O 1
ATOM 750 N N . ASN A 1 92 ? 21.165 -2.232 3.871 1.00 97.25 92 ASN A N 1
ATOM 751 C CA . ASN A 1 92 ? 21.871 -3.316 3.184 1.00 97.25 92 ASN A CA 1
ATOM 752 C C . ASN A 1 92 ? 21.106 -3.806 1.942 1.00 97.25 92 ASN A C 1
ATOM 754 O O . ASN A 1 92 ? 21.699 -4.030 0.886 1.00 97.25 92 ASN A O 1
ATOM 758 N N . GLU A 1 93 ? 19.784 -3.966 2.051 1.00 96.62 93 GLU A N 1
ATOM 759 C CA . GLU A 1 93 ? 18.914 -4.338 0.928 1.00 96.62 93 GLU A CA 1
ATOM 760 C C . GLU A 1 93 ? 18.977 -3.295 -0.199 1.00 96.62 93 GLU A C 1
ATOM 762 O O . GLU A 1 93 ? 19.092 -3.651 -1.377 1.00 96.62 93 GLU A O 1
ATOM 767 N N . TRP A 1 94 ? 18.951 -2.007 0.156 1.00 96.56 94 TRP A N 1
ATOM 768 C CA . TRP A 1 94 ? 19.047 -0.902 -0.795 1.00 96.56 94 TRP A CA 1
ATOM 769 C C . TRP A 1 94 ? 20.416 -0.834 -1.484 1.00 96.56 94 TRP A C 1
ATOM 771 O O . TRP A 1 94 ? 20.480 -0.730 -2.711 1.00 96.56 94 TRP A O 1
ATOM 781 N N . GLU A 1 95 ? 21.511 -0.958 -0.732 1.00 96.69 95 GLU A N 1
ATOM 782 C CA . GLU A 1 95 ? 22.875 -0.990 -1.276 1.00 96.69 95 GLU A CA 1
ATOM 783 C C . GLU A 1 95 ? 23.070 -2.171 -2.232 1.00 96.69 95 GLU A C 1
ATOM 785 O O . GLU A 1 95 ? 23.644 -2.024 -3.317 1.00 96.69 95 GLU A O 1
ATOM 790 N N . HIS A 1 96 ? 22.535 -3.340 -1.873 1.00 95.62 96 HIS A N 1
ATOM 791 C CA . HIS A 1 96 ? 22.567 -4.514 -2.733 1.00 95.62 96 HIS A CA 1
ATOM 792 C C . HIS A 1 96 ? 21.789 -4.280 -4.035 1.00 95.62 96 HIS A C 1
ATOM 794 O O . HIS A 1 96 ? 22.309 -4.544 -5.122 1.00 95.62 96 HIS A O 1
ATOM 800 N N . ALA A 1 97 ? 20.576 -3.724 -3.956 1.00 94.69 97 ALA A N 1
ATOM 801 C CA . ALA A 1 97 ? 19.787 -3.381 -5.137 1.00 94.69 97 ALA A CA 1
ATOM 802 C C . ALA A 1 97 ? 20.514 -2.373 -6.048 1.00 94.69 97 ALA A C 1
ATOM 804 O O . ALA A 1 97 ? 20.547 -2.556 -7.269 1.00 94.69 97 ALA A O 1
ATOM 805 N N . LEU A 1 98 ? 21.161 -1.358 -5.466 1.00 94.69 98 LEU A N 1
ATOM 806 C CA . LEU A 1 98 ? 21.951 -0.367 -6.199 1.00 94.69 98 LEU A CA 1
ATOM 807 C C . LEU A 1 98 ? 23.170 -0.999 -6.892 1.00 94.69 98 LEU A C 1
ATOM 809 O O . LEU A 1 98 ? 23.490 -0.667 -8.040 1.00 94.69 98 LEU A O 1
ATOM 813 N N . SER A 1 99 ? 23.833 -1.943 -6.221 1.00 93.81 99 SER A N 1
ATOM 814 C CA . SER A 1 99 ? 24.944 -2.713 -6.787 1.00 93.81 99 SER A CA 1
ATOM 815 C C . SER A 1 99 ? 24.492 -3.543 -7.991 1.00 93.81 99 SER A C 1
ATOM 817 O O . SER A 1 99 ? 25.103 -3.457 -9.062 1.00 93.81 99 SER A O 1
ATOM 819 N N . LEU A 1 100 ? 23.368 -4.262 -7.878 1.00 92.44 100 LEU A N 1
ATOM 820 C CA . LEU A 1 100 ? 22.784 -5.018 -8.994 1.00 92.44 100 LEU A CA 1
ATOM 821 C C . LEU A 1 100 ? 22.402 -4.108 -10.168 1.00 92.44 100 LEU A C 1
ATOM 823 O O . LEU A 1 100 ? 22.645 -4.452 -11.327 1.00 92.44 100 LEU A O 1
ATOM 827 N N . GLU A 1 101 ? 21.834 -2.931 -9.897 1.00 91.12 101 GLU A N 1
ATOM 828 C CA . GLU A 1 101 ? 21.487 -1.973 -10.947 1.00 91.12 101 GLU A CA 1
ATOM 829 C C . GLU A 1 101 ? 22.739 -1.444 -11.663 1.00 91.12 101 GLU A C 1
ATOM 831 O O . GLU A 1 101 ? 22.762 -1.330 -12.892 1.00 91.12 101 GLU A O 1
ATOM 836 N N . THR A 1 102 ? 23.809 -1.176 -10.914 1.00 89.81 102 THR A N 1
ATOM 837 C CA . THR A 1 102 ? 25.103 -0.739 -11.456 1.00 89.81 102 THR A CA 1
ATOM 838 C C . THR A 1 102 ? 25.734 -1.829 -12.319 1.00 89.81 102 THR A C 1
ATOM 840 O O . THR A 1 102 ? 26.153 -1.563 -13.448 1.00 89.81 102 THR A O 1
ATOM 843 N N . GLN A 1 103 ? 25.735 -3.077 -11.844 1.00 87.88 103 GLN A N 1
ATOM 844 C CA . GLN A 1 103 ? 26.189 -4.228 -12.624 1.00 87.88 103 GLN A CA 1
ATOM 845 C C . GLN A 1 103 ? 25.365 -4.393 -13.904 1.00 87.88 103 GLN A C 1
ATOM 847 O O . GLN A 1 103 ? 25.936 -4.546 -14.985 1.00 87.88 103 GLN A O 1
ATOM 852 N N . ARG A 1 104 ? 24.033 -4.280 -13.823 1.00 83.88 104 ARG A N 1
ATOM 853 C CA . ARG A 1 104 ? 23.142 -4.334 -14.989 1.00 83.88 104 ARG A CA 1
ATOM 854 C C . ARG A 1 104 ? 23.457 -3.222 -15.990 1.00 83.88 104 ARG A C 1
ATOM 856 O O . ARG A 1 104 ? 23.545 -3.504 -17.183 1.00 83.88 104 ARG A O 1
ATOM 863 N N . LYS A 1 105 ? 23.667 -1.981 -15.537 1.00 81.75 105 LYS A N 1
ATOM 864 C CA . LYS A 1 105 ? 24.064 -0.853 -16.403 1.00 81.75 105 LYS A CA 1
ATOM 865 C C . LYS A 1 105 ? 25.415 -1.101 -17.069 1.00 81.75 105 LYS A C 1
ATOM 867 O O . LYS A 1 105 ? 25.525 -0.889 -18.272 1.00 81.75 105 LYS A O 1
ATOM 872 N N . ASN A 1 106 ? 26.404 -1.612 -16.338 1.00 80.94 106 ASN A N 1
ATOM 873 C CA . ASN A 1 106 ? 27.717 -1.954 -16.890 1.00 80.94 106 ASN A CA 1
ATOM 874 C C . ASN A 1 106 ? 27.626 -3.080 -17.929 1.00 80.94 106 ASN A C 1
ATOM 876 O O . ASN A 1 106 ? 28.251 -2.996 -18.985 1.00 80.94 106 ASN A O 1
ATOM 880 N N . THR A 1 107 ? 26.816 -4.109 -17.676 1.00 75.50 107 THR A N 1
ATOM 881 C CA . THR A 1 107 ? 26.552 -5.189 -18.638 1.00 75.50 107 THR A CA 1
ATOM 882 C C . THR A 1 107 ? 25.849 -4.660 -19.886 1.00 75.50 107 THR A C 1
ATOM 884 O O . THR A 1 107 ? 26.287 -4.955 -20.993 1.00 75.50 107 THR A O 1
ATOM 887 N N . ILE A 1 108 ? 24.824 -3.814 -19.739 1.00 69.94 108 ILE A N 1
ATOM 888 C CA . ILE A 1 108 ? 24.132 -3.181 -20.874 1.00 69.94 108 ILE A CA 1
ATOM 889 C C . ILE A 1 108 ? 25.075 -2.259 -21.651 1.00 69.94 108 ILE A C 1
ATOM 891 O O . ILE A 1 108 ? 25.049 -2.282 -22.872 1.00 69.94 108 ILE A O 1
ATOM 895 N N . GLN A 1 109 ? 25.942 -1.489 -20.989 1.00 69.31 109 GLN A N 1
ATOM 896 C CA . GLN A 1 109 ? 26.951 -0.670 -21.672 1.00 69.31 109 GLN A CA 1
ATOM 897 C C . GLN A 1 109 ? 27.966 -1.528 -22.435 1.00 69.31 109 GLN A C 1
ATOM 899 O O . GLN A 1 109 ? 28.378 -1.151 -23.526 1.00 69.31 109 GLN A O 1
ATOM 904 N N . LYS A 1 110 ? 28.355 -2.692 -21.901 1.00 67.31 110 LYS A N 1
ATOM 905 C CA . LYS A 1 110 ? 29.199 -3.659 -22.620 1.00 67.31 110 LYS A CA 1
ATOM 906 C C . LYS A 1 110 ? 28.473 -4.286 -23.818 1.00 67.31 110 LYS A C 1
ATOM 908 O O . LYS A 1 110 ? 29.109 -4.508 -24.840 1.00 67.31 110 LYS A O 1
ATOM 913 N N . ILE A 1 111 ? 27.166 -4.545 -23.715 1.00 65.19 111 ILE A N 1
ATOM 914 C CA . ILE A 1 111 ? 26.335 -5.058 -24.820 1.00 65.19 111 ILE A CA 1
ATOM 915 C C . ILE A 1 111 ? 26.085 -3.977 -25.877 1.00 65.19 111 ILE A C 1
ATOM 917 O O . ILE A 1 111 ? 26.207 -4.263 -27.055 1.00 65.19 111 ILE A O 1
ATOM 921 N N . GLY A 1 112 ? 25.801 -2.734 -25.486 1.00 59.31 112 GLY A N 1
ATOM 922 C CA . GLY A 1 112 ? 25.617 -1.599 -26.400 1.00 59.31 112 GLY A CA 1
ATOM 923 C C . GLY A 1 112 ? 26.906 -1.133 -27.087 1.00 59.31 112 GLY A C 1
ATOM 924 O O . GLY A 1 112 ? 26.856 -0.252 -27.936 1.00 59.31 112 GLY A O 1
ATOM 925 N N . LYS A 1 113 ? 28.055 -1.715 -26.716 1.00 58.72 113 LYS A N 1
ATOM 926 C CA . LYS A 1 113 ? 29.323 -1.646 -27.457 1.00 58.72 113 LYS A CA 1
ATOM 927 C C . LYS A 1 113 ? 29.492 -2.789 -28.472 1.00 58.72 113 LYS A C 1
ATOM 929 O O . LYS A 1 113 ? 30.532 -2.848 -29.116 1.00 58.72 113 LYS A O 1
ATOM 934 N N . LYS A 1 114 ? 28.532 -3.713 -28.576 1.00 60.75 114 LYS A N 1
ATOM 935 C CA . LYS A 1 114 ? 28.468 -4.725 -29.637 1.00 60.75 114 LYS A CA 1
ATOM 936 C C . LYS A 1 114 ? 27.484 -4.280 -30.716 1.00 60.75 114 LYS A C 1
ATOM 938 O O . LYS A 1 114 ? 26.461 -3.672 -30.403 1.00 60.75 114 LYS A O 1
ATOM 943 N N . ASP A 1 115 ? 27.792 -4.645 -31.954 1.00 65.44 115 ASP A N 1
ATOM 944 C CA . ASP A 1 115 ? 26.946 -4.405 -33.120 1.00 65.44 115 ASP A CA 1
ATOM 945 C C . ASP A 1 115 ? 25.607 -5.137 -32.957 1.00 65.44 115 ASP A C 1
ATOM 947 O O . ASP A 1 115 ? 25.551 -6.355 -32.773 1.00 65.44 115 ASP A O 1
ATOM 951 N N . GLY A 1 116 ? 24.515 -4.380 -32.973 1.00 77.31 116 GLY A N 1
ATOM 952 C CA . GLY A 1 116 ? 23.150 -4.893 -32.951 1.00 77.31 116 GLY A CA 1
ATOM 953 C C . GLY A 1 116 ? 22.257 -3.983 -33.782 1.00 77.31 116 GLY A C 1
ATOM 954 O O . GLY A 1 116 ? 22.567 -2.801 -33.930 1.00 77.31 116 GLY A O 1
ATOM 955 N N . SER A 1 117 ? 21.159 -4.510 -34.316 1.00 85.81 117 SER A N 1
ATOM 956 C CA . SER A 1 117 ? 20.239 -3.762 -35.175 1.00 85.81 117 SER A CA 1
ATOM 957 C C . SER A 1 117 ? 18.882 -3.515 -34.513 1.00 85.81 117 SER A C 1
ATOM 959 O O . SER A 1 117 ? 18.416 -4.263 -33.650 1.00 85.81 117 SER A O 1
ATOM 961 N N . ILE A 1 118 ? 18.258 -2.400 -34.882 1.00 87.69 118 ILE A N 1
ATOM 962 C CA . ILE A 1 118 ? 16.913 -1.993 -34.486 1.00 87.69 118 ILE A CA 1
ATOM 963 C C . ILE A 1 118 ? 15.958 -2.530 -35.546 1.00 87.69 118 ILE A C 1
ATOM 965 O O . ILE A 1 118 ? 16.047 -2.139 -36.707 1.00 87.69 118 ILE A O 1
ATOM 969 N N . CYS A 1 119 ? 15.004 -3.372 -35.152 1.00 90.62 119 CYS A N 1
ATOM 970 C CA . CYS A 1 119 ? 14.025 -3.944 -36.077 1.00 90.62 119 CYS A CA 1
ATOM 971 C C . CYS A 1 119 ? 12.596 -3.516 -35.735 1.00 90.62 119 CYS A C 1
ATOM 973 O O . CYS A 1 119 ? 12.207 -3.408 -34.568 1.00 90.62 119 CYS A O 1
ATOM 975 N N . CYS A 1 120 ? 11.771 -3.325 -36.764 1.00 91.81 120 CYS A N 1
ATOM 976 C CA . CYS A 1 120 ? 10.339 -3.124 -36.587 1.00 91.81 120 CYS A CA 1
ATOM 977 C C . CYS A 1 120 ? 9.690 -4.404 -36.041 1.00 91.81 120 CYS A C 1
ATOM 979 O O . CYS A 1 120 ? 9.693 -5.436 -36.708 1.00 91.81 120 CYS A O 1
ATOM 981 N N . ARG A 1 121 ? 9.028 -4.329 -34.879 1.00 94.38 121 ARG A N 1
ATOM 982 C CA . ARG A 1 121 ? 8.358 -5.491 -34.259 1.00 94.38 121 ARG A CA 1
ATOM 983 C C . ARG A 1 121 ? 7.289 -6.147 -35.147 1.00 94.38 121 ARG A C 1
ATOM 985 O O . ARG A 1 121 ? 7.004 -7.325 -34.972 1.00 94.38 121 ARG A O 1
ATOM 992 N N . LYS A 1 122 ? 6.669 -5.398 -36.067 1.00 96.50 122 LYS A N 1
ATOM 993 C CA . LYS A 1 122 ? 5.552 -5.887 -36.892 1.00 96.50 122 LYS A CA 1
ATOM 994 C C . LYS A 1 122 ? 6.008 -6.655 -38.134 1.00 96.50 122 LYS A C 1
ATOM 996 O O . LYS A 1 122 ? 5.393 -7.656 -38.473 1.00 96.50 122 LYS A O 1
ATOM 1001 N N . CYS A 1 123 ? 7.037 -6.170 -38.827 1.00 95.81 123 CYS A N 1
ATOM 1002 C CA . CYS A 1 123 ? 7.491 -6.745 -40.101 1.00 95.81 123 CYS A CA 1
ATOM 1003 C C . CYS A 1 123 ? 8.921 -7.293 -40.061 1.00 95.81 123 CYS A C 1
ATOM 1005 O O . CYS A 1 123 ? 9.409 -7.773 -41.077 1.00 95.81 123 CYS A O 1
ATOM 1007 N N . ASN A 1 124 ? 9.596 -7.198 -38.914 1.00 91.62 124 ASN A N 1
ATOM 1008 C CA . ASN A 1 124 ? 10.982 -7.608 -38.699 1.00 91.62 124 ASN A CA 1
ATOM 1009 C C . ASN A 1 124 ? 12.010 -6.938 -39.632 1.00 91.62 124 ASN A C 1
ATOM 1011 O O . ASN A 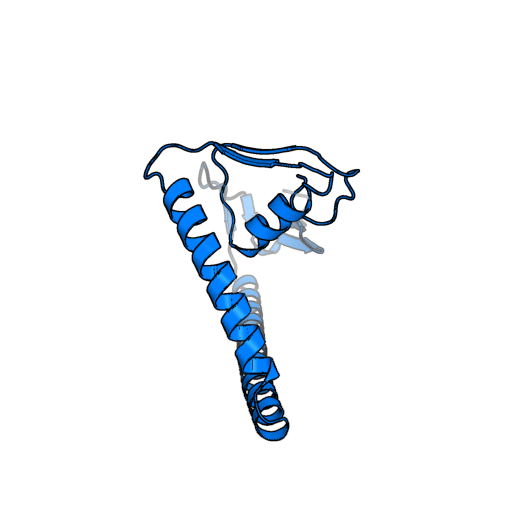1 124 ? 13.150 -7.382 -39.713 1.00 91.62 124 ASN A O 1
ATOM 1015 N N . ARG A 1 125 ? 11.615 -5.863 -40.329 1.00 94.38 125 ARG A N 1
ATOM 1016 C CA . ARG A 1 125 ? 12.515 -5.052 -41.151 1.00 94.38 125 ARG A CA 1
ATOM 1017 C C . ARG A 1 125 ? 13.518 -4.338 -40.251 1.00 94.38 125 ARG A C 1
ATOM 1019 O O . ARG A 1 125 ? 13.116 -3.706 -39.272 1.00 94.38 125 ARG A O 1
ATOM 1026 N N . GLU A 1 126 ? 14.784 -4.410 -40.631 1.00 91.00 126 GLU A N 1
ATOM 1027 C CA . GLU A 1 126 ? 15.868 -3.636 -40.040 1.00 91.00 126 GLU A CA 1
ATOM 1028 C C . GLU A 1 126 ? 15.702 -2.148 -40.369 1.00 91.00 126 GLU A C 1
ATOM 1030 O O . GLU A 1 126 ? 15.487 -1.771 -41.520 1.00 91.00 126 GLU A O 1
ATOM 1035 N N . LEU A 1 127 ? 15.718 -1.317 -39.330 1.00 89.25 127 LEU A N 1
ATOM 1036 C CA . LEU A 1 127 ? 15.532 0.130 -39.407 1.00 89.25 127 LEU A CA 1
ATOM 1037 C C . LEU A 1 127 ? 16.862 0.881 -39.271 1.00 89.25 127 LEU A C 1
ATOM 1039 O O . LEU A 1 127 ? 16.972 2.004 -39.738 1.00 89.25 127 LEU A O 1
ATOM 1043 N N . GLY A 1 128 ? 17.858 0.284 -38.619 1.00 86.50 128 GLY A N 1
ATOM 1044 C CA . GLY A 1 128 ? 19.165 0.900 -38.411 1.00 86.50 128 GLY A CA 1
ATOM 1045 C C . GLY A 1 128 ? 19.933 0.237 -37.277 1.00 86.50 128 GLY A C 1
ATOM 1046 O O . GLY A 1 128 ? 19.486 -0.755 -36.702 1.00 86.50 128 GLY A O 1
ATOM 1047 N N . GLU A 1 129 ? 21.078 0.797 -36.919 1.00 86.12 129 GLU A N 1
ATOM 1048 C CA . GLU A 1 129 ? 21.942 0.232 -35.883 1.00 86.12 129 GLU A CA 1
ATOM 1049 C C . GLU A 1 129 ? 21.537 0.685 -34.475 1.00 86.12 129 GLU A C 1
ATOM 1051 O O . GLU A 1 129 ? 21.149 1.831 -34.236 1.00 86.12 129 GLU A O 1
ATOM 1056 N N . LEU A 1 130 ? 21.729 -0.192 -33.490 1.00 82.94 130 LEU A N 1
ATOM 1057 C CA . LEU A 1 130 ? 21.519 0.098 -32.071 1.00 82.94 130 LEU A CA 1
ATOM 1058 C C . LEU A 1 130 ? 22.394 1.269 -31.587 1.00 82.94 130 LEU A C 1
ATOM 1060 O O . LEU A 1 130 ? 21.995 2.001 -30.683 1.00 82.94 130 LEU A O 1
ATOM 1064 N N . LEU A 1 131 ? 23.556 1.488 -32.213 1.00 83.25 131 LEU A N 1
ATOM 1065 C CA . LEU A 1 131 ? 24.472 2.597 -31.918 1.00 83.25 131 LEU A CA 1
ATOM 1066 C C . LEU A 1 131 ? 23.865 3.981 -32.206 1.00 83.25 131 LEU A C 1
ATOM 1068 O O . LEU A 1 131 ? 24.293 4.977 -31.600 1.00 83.25 131 LEU A O 1
ATOM 1072 N N . TRP A 1 132 ? 22.859 4.047 -33.088 1.00 86.50 132 TRP A N 1
ATOM 1073 C CA . TRP A 1 132 ? 22.158 5.287 -33.419 1.00 86.50 132 T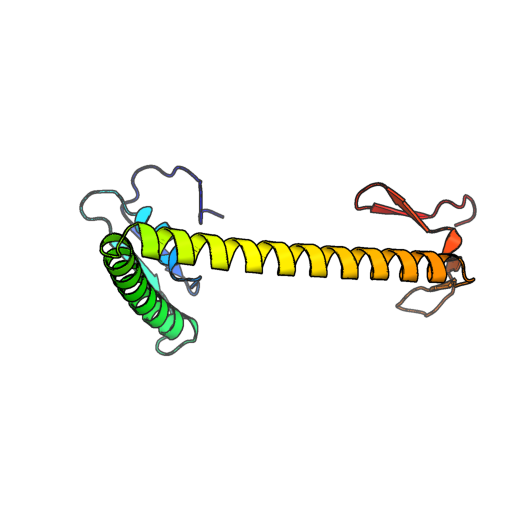RP A CA 1
ATOM 1074 C C . TRP A 1 132 ? 21.231 5.734 -32.282 1.00 86.50 132 TRP A C 1
ATOM 1076 O O . TRP A 1 132 ? 20.939 6.923 -32.173 1.00 86.50 132 TRP A O 1
ATOM 1086 N N . LEU A 1 133 ? 20.811 4.833 -31.384 1.00 85.25 133 LEU A N 1
ATOM 1087 C CA . LEU A 1 133 ? 19.987 5.191 -30.230 1.00 85.25 133 LEU A CA 1
ATOM 1088 C C . LEU A 1 133 ? 20.802 5.945 -29.174 1.00 85.25 133 LEU A C 1
ATOM 1090 O O . LEU A 1 133 ? 21.770 5.444 -28.600 1.00 85.25 133 LEU A O 1
ATOM 1094 N N . LYS A 1 134 ? 20.350 7.154 -28.853 1.00 84.44 134 LYS A N 1
ATOM 1095 C CA . LYS A 1 134 ? 20.836 7.968 -27.739 1.00 84.44 134 LYS A CA 1
ATOM 1096 C C . LYS A 1 134 ? 19.712 8.183 -26.737 1.00 84.44 134 LYS A C 1
ATOM 1098 O O . LYS A 1 134 ? 18.540 8.241 -27.094 1.00 84.44 134 LYS A O 1
ATOM 1103 N N . LYS A 1 135 ? 20.069 8.301 -25.459 1.00 84.00 135 LYS A N 1
ATOM 1104 C CA . LYS A 1 135 ? 19.130 8.588 -24.371 1.00 84.00 135 LYS A CA 1
ATOM 1105 C C . LYS A 1 135 ? 19.376 9.994 -23.844 1.00 84.00 135 LYS A C 1
ATOM 1107 O O . LYS A 1 135 ? 20.506 10.319 -23.487 1.00 84.00 135 LYS A O 1
ATOM 1112 N N . ARG A 1 136 ? 18.320 10.795 -23.722 1.00 84.44 136 ARG A N 1
ATOM 1113 C CA . ARG A 1 136 ? 18.324 12.060 -22.979 1.00 84.44 136 ARG A CA 1
ATOM 1114 C C . ARG A 1 136 ? 17.166 12.033 -21.991 1.00 84.44 136 ARG A C 1
ATOM 1116 O O . ARG A 1 136 ? 16.007 11.930 -22.384 1.00 84.44 136 ARG A O 1
ATOM 1123 N N . ASN A 1 137 ? 17.489 12.098 -20.702 1.00 86.56 137 ASN A N 1
ATOM 1124 C CA . ASN A 1 137 ? 16.538 11.909 -19.603 1.00 86.56 137 ASN A CA 1
ATOM 1125 C C . ASN A 1 137 ? 15.774 10.579 -19.735 1.00 86.56 137 ASN A C 1
ATOM 1127 O O . ASN A 1 137 ? 16.376 9.511 -19.642 1.00 86.56 137 ASN A O 1
ATOM 1131 N N . THR A 1 138 ? 14.461 10.630 -19.955 1.00 87.69 138 THR A N 1
ATOM 1132 C CA . THR A 1 138 ? 13.574 9.466 -20.105 1.00 87.69 138 THR A CA 1
ATOM 1133 C C . THR A 1 138 ? 13.287 9.107 -21.563 1.00 87.69 138 THR A C 1
ATOM 1135 O O . THR A 1 138 ? 12.615 8.111 -21.816 1.00 87.69 138 THR A O 1
ATOM 1138 N N . ILE A 1 139 ? 13.807 9.879 -22.521 1.00 87.06 139 ILE A N 1
ATOM 1139 C CA . ILE A 1 139 ? 13.49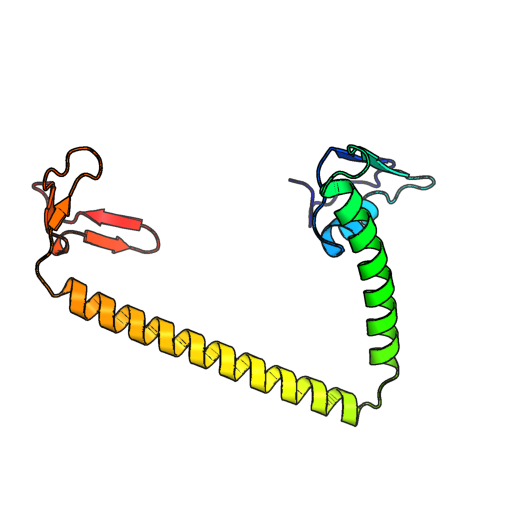8 9.743 -23.945 1.00 87.06 139 ILE A CA 1
ATOM 1140 C C . ILE A 1 139 ? 14.698 9.138 -24.673 1.00 87.06 139 ILE A C 1
ATOM 1142 O O . ILE A 1 139 ? 15.842 9.558 -24.479 1.00 87.06 139 ILE A O 1
ATOM 1146 N N . TYR A 1 140 ? 14.423 8.155 -25.526 1.00 86.88 140 TYR A N 1
ATOM 1147 C CA . TYR A 1 140 ? 15.380 7.629 -26.492 1.00 86.88 140 TYR A CA 1
ATOM 1148 C C . TYR A 1 140 ? 15.099 8.248 -27.862 1.00 86.88 140 TYR A C 1
ATOM 1150 O O . TYR A 1 140 ? 13.941 8.366 -28.255 1.00 86.88 140 TYR A O 1
ATOM 1158 N N . PHE A 1 141 ? 16.144 8.648 -28.576 1.00 88.00 141 PHE A N 1
ATOM 1159 C CA . PHE A 1 141 ? 16.062 9.224 -29.915 1.00 88.00 141 PHE A CA 1
ATOM 1160 C C . PHE A 1 141 ? 17.145 8.629 -30.808 1.00 88.00 141 PHE A C 1
ATOM 1162 O O . PHE A 1 141 ? 18.160 8.131 -30.320 1.00 88.00 141 PHE A O 1
ATOM 1169 N N . ILE A 1 142 ? 16.915 8.673 -32.114 1.00 88.62 142 ILE A N 1
ATOM 1170 C CA . ILE A 1 142 ? 17.847 8.165 -33.115 1.00 88.62 142 ILE A CA 1
ATOM 1171 C C . ILE A 1 142 ? 18.675 9.346 -33.606 1.00 88.62 142 ILE A C 1
ATOM 1173 O O . ILE A 1 142 ? 18.135 10.343 -34.072 1.00 88.62 142 ILE A O 1
ATOM 1177 N N . ASN A 1 143 ? 19.987 9.258 -33.425 1.00 83.44 143 ASN A N 1
ATOM 1178 C CA . ASN A 1 143 ? 20.941 10.290 -33.802 1.00 83.44 143 ASN A CA 1
ATOM 1179 C C . ASN A 1 143 ? 21.652 9.902 -35.103 1.00 83.44 143 ASN A C 1
ATOM 1181 O O . ASN A 1 143 ? 22.865 9.691 -35.108 1.00 83.44 143 ASN A O 1
ATOM 1185 N N . ASN A 1 144 ? 20.875 9.761 -36.175 1.00 82.06 144 ASN A N 1
ATOM 1186 C CA . ASN A 1 144 ? 21.363 9.581 -37.537 1.00 82.06 144 ASN A CA 1
ATOM 1187 C C . ASN A 1 144 ? 20.470 10.400 -38.483 1.00 82.06 144 ASN A C 1
ATOM 1189 O O . ASN A 1 144 ? 19.250 10.365 -38.353 1.00 82.06 144 ASN A O 1
ATOM 1193 N N . ALA A 1 145 ? 21.088 11.168 -39.382 1.00 73.88 145 ALA A N 1
ATOM 1194 C CA . ALA A 1 145 ? 20.396 12.025 -40.342 1.00 73.88 145 ALA A CA 1
ATOM 1195 C C . ALA A 1 145 ? 19.750 11.249 -41.507 1.00 73.88 145 ALA A C 1
ATOM 1197 O O . ALA A 1 145 ? 18.931 11.816 -42.222 1.00 73.88 145 ALA A O 1
ATOM 1198 N N . GLU A 1 146 ? 20.116 9.979 -41.695 1.00 71.25 146 GLU A N 1
ATOM 1199 C CA . GLU A 1 146 ? 19.630 9.101 -42.768 1.00 71.25 146 GLU A CA 1
ATOM 1200 C C . GLU A 1 146 ? 18.478 8.170 -42.332 1.00 71.25 146 GLU A C 1
ATOM 1202 O O . GLU A 1 146 ? 18.030 7.353 -43.136 1.00 71.25 146 GLU A O 1
ATOM 1207 N N . PHE A 1 147 ? 18.017 8.264 -41.074 1.00 69.69 147 PHE A N 1
ATOM 1208 C CA . PHE A 1 147 ? 16.923 7.442 -40.530 1.00 69.69 147 PHE A CA 1
ATOM 1209 C C . PHE A 1 147 ? 15.530 7.931 -40.948 1.00 69.69 147 PHE A C 1
ATOM 1211 O O . PHE A 1 147 ? 15.301 9.162 -40.925 1.00 69.69 147 PHE A O 1
#

Radius of gyration: 26.08 Å; chains: 1; bounding box: 54×33×69 Å

InterPro domains:
  IPR027417 P-loop containing nucleoside triphosphate hydrolase [G3DSA:3.40.50.300] (1-50)
  IPR027417 P-loop containing nucleoside triphosphate hydrolase [G3DSA:3.40.50.300] (51-83)
  IPR027417 P-loop containing nucleoside triphosphate hydrolase [SSF52540] (2-67)
  IPR051363 RIG-I-like Receptor (RLR) Helicase [PTHR14074] (2-125)